Protein AF-A0A2H9L423-F1 (afdb_monomer)

pLDDT: mean 73.99, std 14.99, range [41.09, 90.88]

Secondary structure (DSSP, 8-state):
---TTTTHHHHHHHHHHHH-GGG--S-HHHHHHHHHH---TTTHHHHTS-HHHHHHHHHHHHHHHHHHHTT--

Solvent-accessible surface area (backbone atoms only — not comparable to full-atom values): 4231 Å² total; per-residue (Å²): 134,81,81,84,65,62,62,62,48,46,51,54,27,50,50,47,48,69,77,43,51,88,65,52,44,74,45,51,64,61,22,42,53,34,59,74,67,45,81,45,95,87,53,40,86,62,49,75,80,33,69,67,58,41,54,50,30,16,52,48,35,20,54,48,42,49,55,52,58,63,65,80,105

Radius of gyration: 11.79 Å; Cα contacts (8 Å, |Δi|>4): 58; chains: 1; bounding box: 32×19×33 Å

Foldseek 3Di:
DDPPVPPVLLVVLVVCCVVCVVQADLDLVSQLVSLQPDPDVPPNVPVVPPPPSSSSSSVSNNVVRVVVVVVVD

Nearest PDB structures (foldseek):
  7zai-assembly1_S  TM=8.542E-01  e=7.361E-03  Pyrococcus abyssi GE5
  6tmf-assembly1_T  TM=8.509E-01  e=9.778E-03  Thermococcus celer Vu 13 = JCM 8558
  2khm-assembly1_B  TM=4.008E-01  e=7.524E+00  Araneus diadematus

Sequence (73 aa):
MGRMKGKHTRSVAKELVMQHPENFSEKFDDNKDAIANVKMPNGAKMLNGMKDERNMLAGEITNQMKRRNKKED

Structure (mmCIF, N/CA/C/O backbone):
data_AF-A0A2H9L423-F1
#
_entry.id   AF-A0A2H9L423-F1
#
loop_
_atom_site.group_PDB
_atom_site.id
_atom_site.type_symbol
_atom_site.label_atom_id
_atom_site.label_alt_id
_atom_site.label_comp_id
_atom_site.label_asym_id
_atom_site.label_entity_id
_atom_site.label_seq_id
_atom_site.pdbx_PDB_ins_code
_atom_site.Cartn_x
_atom_site.Cartn_y
_atom_site.Cartn_z
_atom_site.occupancy
_atom_site.B_iso_or_equiv
_atom_site.auth_seq_id
_atom_site.auth_comp_id
_atom_site.auth_asym_id
_atom_site.auth_atom_id
_atom_site.pdbx_PDB_model_num
ATOM 1 N N . MET A 1 1 ? 20.577 -1.261 8.062 1.00 41.09 1 MET A N 1
ATOM 2 C CA . MET A 1 1 ? 20.520 -0.616 6.729 1.00 41.09 1 MET A CA 1
ATOM 3 C C . MET A 1 1 ? 19.375 0.390 6.728 1.00 41.09 1 MET A C 1
ATOM 5 O O . MET A 1 1 ? 18.228 -0.008 6.888 1.00 41.09 1 MET A O 1
ATOM 9 N N . GLY A 1 2 ? 19.679 1.690 6.683 1.00 48.22 2 GLY A N 1
ATOM 10 C CA . GLY A 1 2 ? 18.673 2.754 6.767 1.00 48.22 2 GLY A CA 1
ATOM 11 C C . GLY A 1 2 ? 17.822 2.827 5.499 1.00 48.22 2 GLY A C 1
ATOM 12 O O . GLY A 1 2 ? 18.364 2.836 4.398 1.00 48.22 2 GLY A O 1
ATOM 13 N N . ARG A 1 3 ? 16.491 2.898 5.645 1.00 57.31 3 ARG A N 1
ATOM 14 C CA . ARG A 1 3 ? 15.526 3.160 4.558 1.00 57.31 3 ARG A CA 1
ATOM 15 C C . ARG A 1 3 ? 15.676 4.605 4.050 1.00 57.31 3 ARG A C 1
ATOM 17 O O . ARG A 1 3 ? 14.796 5.442 4.219 1.00 57.31 3 ARG A O 1
ATOM 24 N N . MET A 1 4 ? 16.818 4.928 3.450 1.00 53.62 4 MET A N 1
ATOM 25 C CA . MET A 1 4 ? 17.147 6.267 2.959 1.00 53.62 4 MET A CA 1
ATOM 26 C C . MET A 1 4 ? 16.744 6.412 1.479 1.00 53.62 4 MET A C 1
ATOM 28 O O . MET A 1 4 ? 17.561 6.657 0.606 1.00 53.62 4 MET A O 1
ATOM 32 N N . LYS A 1 5 ? 15.448 6.231 1.194 1.00 56.31 5 LYS A N 1
ATOM 33 C CA . LYS A 1 5 ? 14.781 6.641 -0.066 1.00 56.31 5 LYS A CA 1
ATOM 34 C C . LYS A 1 5 ? 13.409 7.302 0.211 1.00 56.31 5 LYS A C 1
ATOM 36 O O . LYS A 1 5 ? 12.567 7.451 -0.665 1.00 56.31 5 LYS A O 1
ATOM 41 N N . GLY A 1 6 ? 13.178 7.710 1.465 1.00 61.88 6 GLY A N 1
ATOM 42 C CA . GLY A 1 6 ? 11.846 7.867 2.068 1.00 61.88 6 GLY A CA 1
ATOM 43 C C . GLY A 1 6 ? 11.069 9.165 1.817 1.00 61.88 6 GLY A C 1
ATOM 44 O O . GLY A 1 6 ? 10.013 9.328 2.418 1.00 61.88 6 GLY A O 1
ATOM 45 N N . LYS A 1 7 ? 11.536 10.103 0.979 1.00 68.88 7 LYS A N 1
ATOM 46 C CA . LYS A 1 7 ? 10.755 11.327 0.682 1.00 68.88 7 LYS A CA 1
ATOM 47 C C . LYS A 1 7 ? 9.839 11.152 -0.527 1.00 68.88 7 LYS A C 1
ATOM 49 O O . LYS A 1 7 ? 8.651 11.441 -0.426 1.00 68.88 7 LYS A O 1
ATOM 54 N N . HIS A 1 8 ? 10.368 10.632 -1.635 1.00 74.19 8 HIS A N 1
ATOM 55 C CA . HIS A 1 8 ? 9.593 10.468 -2.865 1.00 74.19 8 HIS A CA 1
ATOM 56 C C . HIS A 1 8 ? 8.516 9.387 -2.711 1.00 74.19 8 HIS A C 1
ATOM 58 O O . HIS A 1 8 ? 7.339 9.680 -2.887 1.00 74.19 8 HIS A O 1
ATOM 64 N N . THR A 1 9 ? 8.887 8.190 -2.241 1.00 78.31 9 THR A N 1
ATOM 65 C CA . THR A 1 9 ? 7.951 7.086 -1.956 1.00 78.31 9 THR A CA 1
ATOM 66 C C . THR A 1 9 ? 6.822 7.519 -1.022 1.00 78.31 9 THR A C 1
ATOM 68 O O . THR A 1 9 ? 5.665 7.197 -1.260 1.00 78.31 9 THR A O 1
ATOM 71 N N . ARG A 1 10 ? 7.138 8.302 0.017 1.00 81.88 10 ARG A N 1
ATOM 72 C CA . ARG A 1 10 ? 6.144 8.797 0.974 1.00 81.88 10 ARG A CA 1
ATOM 73 C C . ARG A 1 10 ? 5.215 9.843 0.361 1.00 81.88 10 ARG A C 1
ATOM 75 O O . ARG A 1 10 ? 4.023 9.826 0.654 1.00 81.88 10 ARG A O 1
ATOM 82 N N . SER A 1 11 ? 5.746 10.733 -0.478 1.00 82.69 11 SER A N 1
ATOM 83 C CA . SER A 1 11 ? 4.946 11.724 -1.204 1.00 82.69 11 SER A CA 1
ATOM 84 C C . SER A 1 11 ? 3.975 11.041 -2.164 1.00 82.69 11 SER A C 1
ATOM 86 O O . SER A 1 11 ? 2.779 11.297 -2.096 1.00 82.69 11 SER A O 1
ATOM 88 N N . VAL A 1 12 ? 4.470 10.098 -2.971 1.00 82.00 12 VAL A N 1
ATO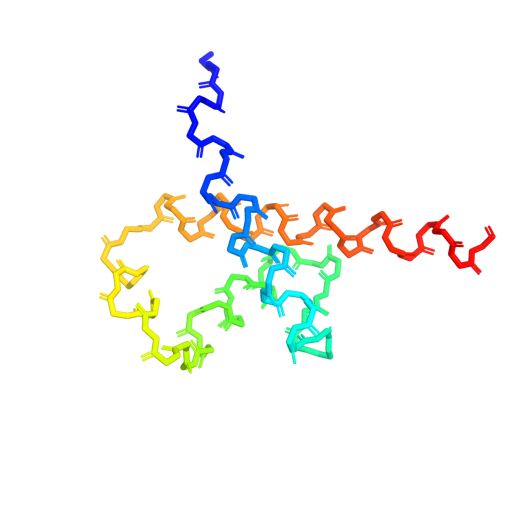M 89 C CA . VAL A 1 12 ? 3.658 9.324 -3.921 1.00 82.00 12 VAL A CA 1
ATOM 90 C C . VAL A 1 12 ? 2.618 8.470 -3.193 1.00 82.00 12 VAL A C 1
ATOM 92 O O . VAL A 1 12 ? 1.452 8.475 -3.569 1.00 82.00 12 VAL A O 1
ATOM 95 N N . ALA A 1 13 ? 2.998 7.783 -2.110 1.00 83.56 13 ALA A N 1
ATOM 96 C CA . ALA A 1 13 ? 2.061 7.004 -1.298 1.00 83.56 13 ALA A CA 1
ATOM 97 C C . ALA A 1 13 ? 0.954 7.880 -0.692 1.00 83.56 13 ALA A C 1
ATOM 99 O O . ALA A 1 13 ? -0.203 7.472 -0.655 1.00 83.56 13 ALA A O 1
ATOM 100 N N . LYS A 1 14 ? 1.291 9.090 -0.226 1.0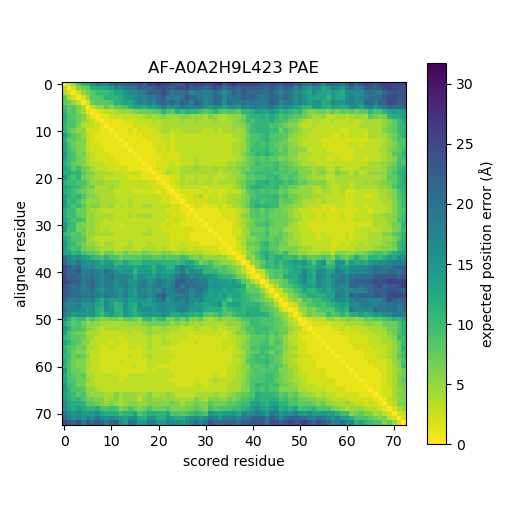0 85.69 14 LYS A N 1
ATOM 101 C CA . LYS A 1 14 ? 0.299 10.041 0.289 1.00 85.69 14 LYS A CA 1
ATOM 102 C C . LYS A 1 14 ? -0.655 10.489 -0.812 1.00 85.69 14 LYS A C 1
ATOM 104 O O . LYS A 1 14 ? -1.858 10.492 -0.595 1.00 85.69 14 LYS A O 1
ATOM 109 N N . GLU A 1 15 ? -0.121 10.848 -1.972 1.00 84.69 15 GLU A N 1
ATOM 110 C CA . GLU A 1 15 ? -0.914 11.307 -3.109 1.00 84.69 15 GLU A CA 1
ATOM 111 C C . GLU A 1 15 ? -1.880 10.220 -3.598 1.00 84.69 15 GLU A C 1
ATOM 113 O O . GLU A 1 15 ? -3.064 10.489 -3.767 1.00 84.69 15 GLU A O 1
ATOM 118 N N . LEU A 1 16 ? -1.413 8.972 -3.687 1.00 83.06 16 LEU A N 1
ATOM 119 C CA . LEU A 1 16 ? -2.236 7.805 -4.006 1.00 83.06 16 LEU A CA 1
ATOM 120 C C . LEU A 1 16 ? -3.399 7.607 -3.035 1.00 83.06 16 LEU A C 1
ATOM 122 O O . LEU A 1 16 ? -4.542 7.478 -3.460 1.00 83.06 16 LEU A O 1
ATOM 126 N N . VAL A 1 17 ? -3.112 7.591 -1.733 1.00 85.19 17 VAL A N 1
ATOM 127 C CA . VAL A 1 17 ? -4.139 7.406 -0.697 1.00 85.19 17 VAL A CA 1
ATOM 128 C C . VAL A 1 17 ? -5.121 8.579 -0.667 1.00 85.19 17 VAL A C 1
ATOM 130 O O . VAL A 1 17 ? -6.277 8.401 -0.295 1.00 85.19 17 VAL A O 1
ATOM 133 N N . MET A 1 18 ? -4.686 9.783 -1.048 1.00 83.31 18 MET A N 1
ATOM 134 C CA . MET A 1 18 ? -5.574 10.941 -1.170 1.00 83.31 18 MET A CA 1
ATOM 135 C C . MET A 1 18 ? -6.461 10.875 -2.418 1.00 83.31 18 MET A C 1
ATOM 137 O O . MET A 1 18 ? -7.621 11.258 -2.326 1.00 83.31 18 MET A O 1
ATOM 141 N N . GLN A 1 19 ? -5.938 10.410 -3.556 1.00 82.62 19 GLN A N 1
ATOM 142 C CA . GLN A 1 19 ? -6.688 10.326 -4.816 1.00 82.62 19 GLN A CA 1
ATOM 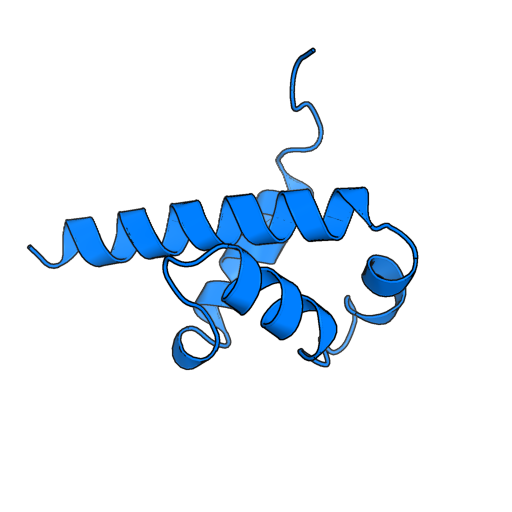143 C C . GLN A 1 19 ? -7.636 9.122 -4.871 1.00 82.62 19 GLN A C 1
ATOM 145 O O . GLN A 1 19 ? -8.719 9.235 -5.435 1.00 82.62 19 GLN A O 1
ATOM 150 N N . HIS A 1 20 ? -7.236 7.988 -4.291 1.00 82.44 20 HIS A N 1
ATOM 151 C CA . HIS A 1 20 ? -7.976 6.725 -4.345 1.00 82.44 20 HIS A CA 1
ATOM 152 C C . HIS A 1 20 ? -7.998 6.018 -2.982 1.00 82.44 20 HIS A C 1
ATOM 154 O O . HIS A 1 20 ? -7.466 4.911 -2.858 1.00 82.44 20 HIS A O 1
ATOM 160 N N . PRO A 1 21 ? -8.563 6.634 -1.928 1.00 80.25 21 PRO A N 1
ATOM 161 C CA . PRO A 1 21 ? -8.591 6.028 -0.600 1.00 80.25 21 PRO A CA 1
ATOM 162 C C . PRO A 1 21 ? -9.337 4.688 -0.574 1.00 80.25 21 PRO A C 1
ATOM 164 O O . PRO A 1 21 ? -8.919 3.800 0.162 1.00 80.25 21 PRO A O 1
ATOM 167 N N . GLU A 1 22 ? -10.385 4.515 -1.388 1.00 83.69 22 GLU A N 1
ATOM 168 C CA . GLU A 1 22 ? -11.164 3.268 -1.447 1.00 83.69 22 GLU A CA 1
ATOM 169 C C . GLU A 1 22 ? -10.409 2.064 -2.029 1.00 83.69 22 GLU A C 1
ATOM 171 O O . GLU A 1 22 ? -10.785 0.923 -1.770 1.00 83.69 22 GLU A O 1
ATOM 176 N N . ASN A 1 23 ? -9.334 2.295 -2.788 1.00 82.50 23 ASN A N 1
ATOM 177 C CA . ASN A 1 23 ? -8.557 1.221 -3.415 1.00 82.50 23 ASN A CA 1
ATOM 178 C C . ASN A 1 23 ? -7.447 0.672 -2.509 1.00 82.50 23 ASN A C 1
ATOM 180 O O . ASN A 1 23 ? -6.741 -0.258 -2.902 1.00 82.50 23 ASN A O 1
ATOM 184 N N . PHE A 1 24 ? -7.261 1.253 -1.322 1.00 86.81 24 PHE A N 1
ATOM 185 C CA . PHE A 1 24 ? -6.217 0.856 -0.386 1.00 86.81 24 PHE A CA 1
ATOM 186 C C . PHE A 1 24 ? -6.801 0.309 0.917 1.00 86.81 24 PHE A C 1
ATOM 188 O O . PHE A 1 24 ? -7.913 0.624 1.327 1.00 86.81 24 PHE A O 1
ATOM 195 N N . SER A 1 25 ? -6.020 -0.541 1.573 1.00 87.38 25 SER A N 1
ATOM 196 C CA . SER A 1 25 ? -6.403 -1.320 2.748 1.00 87.38 25 SER A CA 1
ATOM 197 C C . SER A 1 25 ? -5.301 -1.255 3.810 1.00 87.38 25 SER A C 1
ATOM 199 O O . SER A 1 25 ? -4.195 -0.758 3.586 1.00 87.38 25 SER A O 1
ATOM 201 N N . GLU A 1 26 ? -5.571 -1.782 5.000 1.00 87.50 26 GLU A N 1
ATOM 202 C CA . GLU A 1 26 ? -4.554 -2.002 6.035 1.00 87.50 26 GLU A CA 1
ATOM 203 C C . GLU A 1 26 ? -3.712 -3.268 5.780 1.00 87.50 26 GLU A C 1
ATOM 205 O O . GLU A 1 26 ? -2.782 -3.565 6.541 1.00 87.50 26 GLU A O 1
ATOM 210 N N . LYS A 1 27 ? -4.020 -4.013 4.710 1.00 89.38 27 LYS A N 1
ATOM 211 C CA . LYS A 1 27 ? -3.298 -5.213 4.277 1.00 89.38 27 LYS A CA 1
ATOM 212 C C . LYS A 1 27 ? -2.255 -4.891 3.208 1.00 89.38 27 LYS A C 1
ATOM 214 O O . LYS A 1 27 ? -2.513 -4.189 2.235 1.00 89.38 27 LYS A O 1
ATOM 219 N N . PHE A 1 28 ? -1.059 -5.445 3.390 1.00 87.31 28 PHE A N 1
ATOM 220 C CA . PHE A 1 28 ? 0.084 -5.184 2.515 1.00 87.31 28 PHE A CA 1
ATOM 221 C C . PHE A 1 28 ? -0.100 -5.751 1.102 1.00 87.31 28 PHE A C 1
ATOM 223 O O . PHE A 1 28 ? 0.201 -5.058 0.132 1.00 87.31 28 PHE A O 1
ATOM 230 N N . ASP A 1 29 ? -0.582 -6.991 0.981 1.00 87.56 29 ASP A N 1
ATOM 231 C CA . ASP A 1 29 ? -0.746 -7.652 -0.318 1.00 87.56 29 ASP A CA 1
ATOM 232 C C . ASP A 1 29 ? -1.823 -6.982 -1.174 1.00 87.56 29 ASP A C 1
ATOM 234 O O . ASP A 1 29 ? -1.538 -6.652 -2.323 1.00 87.56 29 ASP A O 1
ATOM 238 N N . ASP A 1 30 ? -2.973 -6.644 -0.582 1.00 87.31 30 ASP A N 1
ATOM 239 C CA . ASP A 1 30 ? -4.033 -5.871 -1.244 1.00 87.31 30 ASP A CA 1
ATOM 240 C C . ASP A 1 30 ? -3.478 -4.561 -1.826 1.00 87.31 30 ASP A C 1
ATOM 242 O O . ASP A 1 30 ? -3.702 -4.234 -2.989 1.00 87.31 30 ASP A O 1
ATOM 246 N N . ASN A 1 31 ? -2.672 -3.834 -1.043 1.00 86.62 31 ASN A N 1
ATOM 247 C CA . ASN A 1 31 ? -2.054 -2.586 -1.489 1.00 86.62 31 ASN A CA 1
ATOM 248 C C . ASN A 1 31 ? -1.031 -2.805 -2.605 1.00 86.62 31 ASN A C 1
ATOM 250 O O . ASN A 1 31 ? -0.917 -1.984 -3.511 1.00 86.62 31 ASN A O 1
ATOM 254 N N . LYS A 1 32 ? -0.259 -3.892 -2.550 1.00 84.94 32 LYS A N 1
ATOM 255 C CA . LYS A 1 32 ? 0.748 -4.225 -3.565 1.00 84.94 32 LYS A CA 1
ATOM 256 C C . LYS A 1 32 ? 0.093 -4.523 -4.914 1.00 84.94 32 LYS A C 1
ATOM 258 O O . LYS A 1 32 ? 0.594 -4.056 -5.941 1.00 84.94 32 LYS A O 1
ATOM 263 N N . ASP A 1 33 ? -1.022 -5.246 -4.898 1.00 84.62 33 ASP A N 1
ATOM 264 C CA . ASP A 1 33 ? -1.808 -5.553 -6.092 1.00 84.62 33 ASP A CA 1
ATOM 265 C C . ASP A 1 33 ? -2.564 -4.319 -6.589 1.00 84.62 33 ASP A C 1
ATOM 267 O O . ASP A 1 33 ? -2.572 -4.054 -7.793 1.00 84.62 33 ASP A O 1
ATOM 271 N N . ALA A 1 34 ? -3.099 -3.493 -5.686 1.00 82.31 34 ALA A N 1
ATOM 272 C CA . ALA A 1 34 ? -3.679 -2.202 -6.039 1.00 82.31 34 ALA A CA 1
ATOM 273 C C . ALA A 1 34 ? -2.644 -1.306 -6.735 1.00 82.31 34 ALA A C 1
ATOM 275 O O . ALA A 1 34 ? -2.901 -0.825 -7.828 1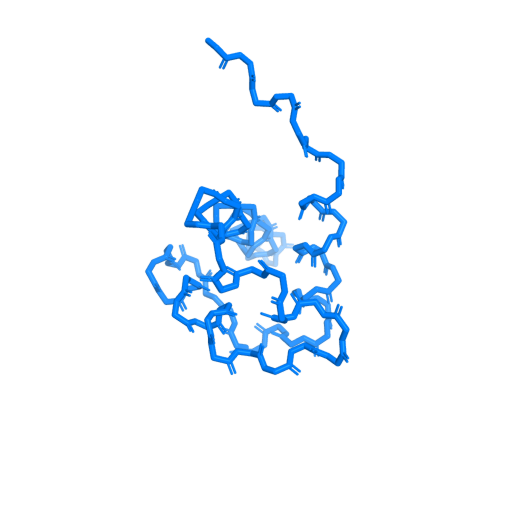.00 82.31 34 ALA A O 1
ATOM 276 N N . ILE A 1 35 ? -1.429 -1.154 -6.196 1.00 80.81 35 ILE A N 1
ATOM 277 C CA . ILE A 1 35 ? -0.362 -0.357 -6.835 1.00 80.81 35 ILE A CA 1
ATOM 278 C C . ILE A 1 35 ? -0.005 -0.898 -8.227 1.00 80.81 35 ILE A C 1
ATOM 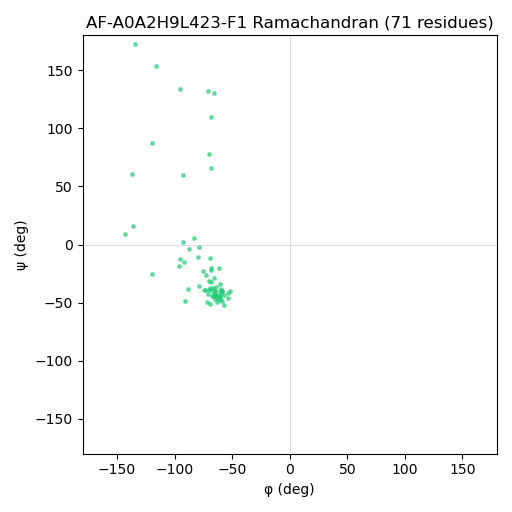280 O O . ILE A 1 35 ? 0.276 -0.115 -9.133 1.00 80.81 35 ILE A O 1
ATOM 284 N N . ALA A 1 36 ? 0.006 -2.222 -8.406 1.00 78.56 36 ALA A N 1
ATOM 285 C CA . ALA A 1 36 ? 0.290 -2.836 -9.701 1.00 78.56 36 ALA A CA 1
ATOM 286 C C . ALA A 1 36 ? -0.820 -2.577 -10.737 1.00 78.56 36 ALA A C 1
ATOM 288 O O . ALA A 1 36 ? -0.523 -2.463 -11.926 1.00 78.56 36 ALA A O 1
ATOM 289 N N . ASN A 1 37 ? -2.073 -2.467 -10.287 1.00 71.94 37 ASN A N 1
ATOM 290 C CA . ASN A 1 37 ? -3.248 -2.275 -11.139 1.00 71.94 37 ASN A CA 1
ATOM 291 C C . ASN A 1 37 ? -3.682 -0.807 -11.289 1.00 71.94 37 ASN A C 1
ATOM 293 O O . ASN A 1 37 ? -4.389 -0.468 -12.239 1.00 71.94 37 ASN A O 1
ATOM 297 N N . VAL A 1 38 ? -3.254 0.085 -10.394 1.00 68.62 38 VAL A N 1
ATOM 298 C CA . VAL A 1 38 ? -3.547 1.517 -10.474 1.00 68.62 38 VAL A CA 1
ATOM 299 C C . VAL A 1 38 ? -2.804 2.093 -11.678 1.00 68.62 38 VAL A C 1
ATOM 301 O O . VAL A 1 38 ? -1.579 2.246 -11.689 1.00 68.62 38 VAL A O 1
ATOM 304 N N . LYS A 1 39 ? -3.567 2.460 -12.712 1.00 55.28 39 LYS A N 1
ATOM 305 C CA . LYS A 1 39 ? -3.079 3.263 -13.838 1.00 55.28 39 LYS A CA 1
ATOM 306 C C . LYS A 1 39 ? -2.813 4.689 -13.360 1.00 55.28 39 LYS A C 1
ATOM 308 O O . LYS A 1 39 ? -3.604 5.590 -13.604 1.00 55.28 39 LYS A O 1
ATOM 313 N N . MET A 1 40 ? -1.696 4.909 -12.672 1.00 54.03 40 MET A N 1
ATOM 314 C CA . MET A 1 40 ? -1.271 6.273 -12.376 1.00 54.03 40 MET A CA 1
ATOM 315 C C . MET A 1 40 ? -0.914 6.999 -13.677 1.00 54.03 40 MET A C 1
ATOM 317 O O . MET A 1 40 ? -0.105 6.461 -14.441 1.00 54.03 40 MET A O 1
ATOM 321 N N . PRO A 1 41 ? -1.439 8.218 -13.910 1.00 45.31 41 PRO A N 1
ATOM 322 C CA . PRO A 1 41 ? -1.291 8.924 -15.180 1.00 45.31 41 PRO A CA 1
ATOM 323 C C . PRO A 1 41 ? 0.165 9.236 -15.558 1.00 45.31 41 PRO A C 1
ATOM 325 O O . PRO A 1 41 ? 0.435 9.389 -16.739 1.00 45.31 41 PRO A O 1
ATOM 328 N N . ASN A 1 42 ? 1.115 9.244 -14.611 1.00 44.03 42 ASN A N 1
ATOM 329 C CA . ASN A 1 42 ? 2.549 9.440 -14.894 1.00 44.03 42 ASN A CA 1
ATOM 330 C C . ASN A 1 42 ? 3.520 8.600 -14.025 1.00 44.03 42 ASN A C 1
ATOM 332 O O . ASN A 1 42 ? 4.727 8.807 -14.092 1.00 44.03 42 ASN A O 1
ATOM 336 N N . GLY A 1 43 ? 3.037 7.641 -13.218 1.00 45.00 43 GLY A N 1
ATOM 337 C CA . GLY A 1 43 ? 3.877 6.896 -12.251 1.00 45.00 43 GLY A CA 1
ATOM 338 C C . GLY A 1 43 ? 3.952 5.376 -12.457 1.00 45.00 43 GLY A C 1
ATOM 339 O O . GLY A 1 43 ? 4.945 4.739 -12.101 1.00 45.00 43 GLY A O 1
ATOM 340 N N . ALA A 1 44 ? 2.934 4.772 -13.081 1.00 45.62 44 ALA A N 1
ATOM 341 C CA . ALA A 1 44 ? 2.824 3.313 -13.195 1.00 45.62 44 ALA A CA 1
ATOM 342 C C . ALA A 1 44 ? 3.832 2.699 -14.184 1.00 45.62 44 ALA A C 1
ATOM 344 O O . ALA A 1 44 ? 4.259 1.556 -14.014 1.00 45.62 44 ALA A O 1
ATOM 345 N N . LYS A 1 45 ? 4.287 3.472 -15.181 1.00 45.50 45 LYS A N 1
ATOM 346 C CA . LYS A 1 45 ? 5.297 3.006 -16.145 1.00 45.50 45 LYS A CA 1
ATOM 347 C C . LYS A 1 45 ? 6.686 2.813 -15.510 1.00 45.50 45 LYS A C 1
ATOM 349 O O . LYS A 1 45 ? 7.466 2.029 -16.036 1.00 45.50 45 LYS A O 1
ATOM 354 N N . MET A 1 46 ? 6.974 3.458 -14.370 1.00 49.81 46 MET A N 1
ATOM 355 C CA . MET A 1 46 ? 8.234 3.290 -13.623 1.00 49.81 46 MET A CA 1
ATOM 356 C C . MET A 1 46 ? 8.187 2.138 -12.603 1.00 49.81 46 MET A C 1
ATOM 358 O O . MET A 1 46 ? 9.151 1.385 -12.476 1.00 49.81 46 MET A O 1
ATOM 362 N N . LEU A 1 47 ? 7.059 1.934 -11.913 1.00 53.88 47 LEU A N 1
ATOM 363 C CA . LEU A 1 47 ? 6.955 0.975 -10.798 1.00 53.88 47 LEU A CA 1
ATOM 364 C C . LEU A 1 47 ? 6.789 -0.492 -11.227 1.00 53.88 47 LEU A C 1
ATOM 366 O O . LEU A 1 47 ? 6.898 -1.401 -10.395 1.00 53.88 47 LEU A O 1
ATOM 370 N N . ASN A 1 48 ? 6.532 -0.759 -12.513 1.00 51.38 48 ASN A N 1
ATOM 371 C CA . ASN A 1 48 ? 6.451 -2.138 -12.994 1.00 51.38 48 ASN A CA 1
ATOM 372 C C . ASN A 1 48 ? 7.831 -2.812 -13.126 1.00 51.38 48 ASN A C 1
ATOM 374 O O . ASN A 1 48 ? 7.921 -4.030 -13.027 1.00 51.38 48 ASN A O 1
ATOM 378 N N . GLY A 1 49 ? 8.905 -2.021 -13.260 1.00 57.09 49 GLY A N 1
ATOM 379 C CA . GLY A 1 49 ? 10.284 -2.513 -13.357 1.00 57.09 49 GLY A CA 1
ATOM 380 C C . GLY A 1 49 ? 11.041 -2.613 -12.026 1.00 57.09 49 GLY A C 1
ATOM 381 O O . GLY A 1 49 ? 12.065 -3.286 -11.967 1.00 57.09 49 GLY A O 1
ATOM 382 N N . MET A 1 50 ? 10.558 -1.983 -10.947 1.00 65.50 50 MET A N 1
ATOM 383 C CA . MET A 1 50 ? 11.265 -1.930 -9.658 1.00 65.50 50 MET A CA 1
ATOM 384 C C . MET A 1 50 ? 10.440 -2.567 -8.530 1.00 65.50 50 MET A C 1
ATOM 386 O O . MET A 1 5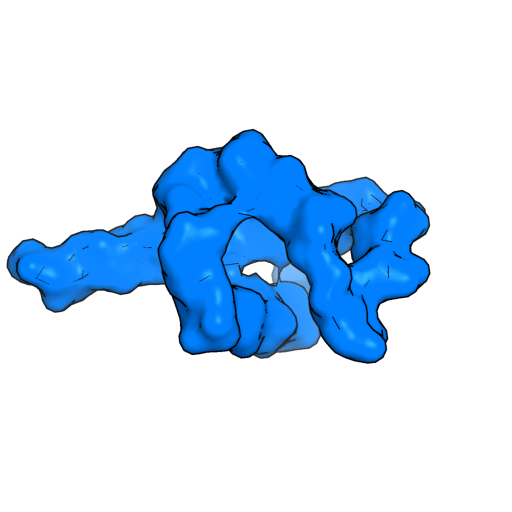0 ? 9.708 -1.898 -7.798 1.00 65.50 50 MET A O 1
ATOM 390 N N . LYS A 1 51 ? 10.584 -3.893 -8.373 1.00 72.25 51 LYS A N 1
ATOM 391 C CA . LYS A 1 51 ? 9.926 -4.710 -7.328 1.00 72.25 51 LYS A CA 1
ATOM 392 C C . LYS A 1 51 ? 10.136 -4.143 -5.916 1.00 72.25 51 LYS A C 1
ATOM 394 O O . LYS A 1 51 ? 9.200 -4.120 -5.117 1.00 72.25 51 LYS A O 1
ATOM 399 N N . ASP A 1 52 ? 11.336 -3.644 -5.628 1.00 78.62 52 ASP A N 1
ATOM 400 C CA . ASP A 1 52 ? 11.673 -3.067 -4.323 1.00 78.62 52 ASP A CA 1
ATOM 401 C C . ASP A 1 52 ? 10.918 -1.766 -4.045 1.00 78.62 52 ASP A C 1
ATOM 403 O O . ASP A 1 52 ? 10.437 -1.556 -2.931 1.00 78.62 52 ASP A O 1
ATOM 407 N N . GLU A 1 53 ? 10.741 -0.916 -5.058 1.00 76.19 53 GLU A N 1
ATOM 408 C CA . GLU A 1 53 ? 10.005 0.340 -4.906 1.00 76.19 53 GLU A CA 1
ATOM 409 C C . GLU A 1 53 ? 8.513 0.090 -4.697 1.00 76.19 53 GLU A C 1
ATOM 411 O O . GLU A 1 53 ? 7.915 0.733 -3.836 1.00 76.19 53 GLU A O 1
ATOM 416 N N . ARG A 1 54 ? 7.932 -0.909 -5.377 1.00 79.94 54 ARG A N 1
ATOM 417 C CA . ARG A 1 54 ? 6.544 -1.337 -5.133 1.00 79.94 54 ARG A CA 1
ATOM 418 C C . ARG A 1 54 ? 6.343 -1.820 -3.698 1.00 79.94 54 ARG A C 1
ATOM 420 O O . ARG A 1 54 ? 5.385 -1.411 -3.049 1.00 79.94 54 ARG A O 1
ATOM 427 N N . ASN A 1 55 ? 7.260 -2.641 -3.187 1.00 85.56 55 ASN A N 1
ATOM 428 C CA . ASN A 1 55 ? 7.194 -3.137 -1.811 1.00 85.56 55 ASN A CA 1
ATOM 429 C C . ASN A 1 55 ? 7.336 -2.002 -0.786 1.00 85.56 55 ASN A C 1
ATOM 431 O O . ASN A 1 55 ? 6.635 -1.984 0.225 1.00 85.56 55 ASN A O 1
ATOM 435 N N . MET A 1 56 ? 8.221 -1.034 -1.041 1.00 84.25 56 MET A N 1
ATOM 436 C CA . MET A 1 56 ? 8.347 0.146 -0.184 1.00 84.25 56 MET A CA 1
ATOM 437 C C . MET A 1 56 ? 7.075 1.000 -0.205 1.00 84.25 56 MET A C 1
ATOM 439 O O . MET A 1 56 ? 6.610 1.417 0.855 1.00 84.25 56 MET A O 1
ATOM 443 N N . LEU A 1 57 ? 6.493 1.222 -1.386 1.00 85.38 57 LEU A N 1
ATOM 444 C CA . LEU A 1 57 ? 5.269 2.002 -1.554 1.00 85.38 57 LEU A CA 1
ATOM 445 C C . LEU A 1 57 ? 4.084 1.332 -0.843 1.00 85.38 57 LEU A C 1
ATOM 447 O O . LEU A 1 57 ? 3.392 1.990 -0.072 1.00 85.38 57 LEU A O 1
ATOM 451 N N . ALA A 1 58 ? 3.909 0.018 -1.015 1.00 87.69 58 ALA A N 1
ATOM 452 C CA . ALA A 1 58 ? 2.866 -0.758 -0.340 1.00 87.69 58 ALA A CA 1
ATOM 453 C C . ALA A 1 58 ? 2.990 -0.674 1.191 1.00 87.69 58 ALA A C 1
ATOM 455 O O . ALA A 1 58 ? 1.990 -0.517 1.896 1.00 87.69 58 ALA A O 1
ATOM 456 N N . GLY A 1 59 ? 4.219 -0.707 1.718 1.00 89.56 59 GLY A N 1
ATOM 457 C CA . GLY A 1 59 ? 4.482 -0.538 3.147 1.00 89.56 59 GLY A CA 1
ATOM 458 C C . GLY A 1 59 ? 4.105 0.854 3.663 1.00 89.56 59 GLY A C 1
ATOM 459 O O . GLY A 1 59 ? 3.459 0.972 4.705 1.00 89.56 59 GLY A O 1
ATOM 460 N N . GLU A 1 60 ? 4.456 1.909 2.923 1.00 89.00 60 GLU A N 1
ATOM 461 C CA . GLU A 1 60 ? 4.093 3.286 3.282 1.00 89.00 60 GLU A CA 1
ATOM 462 C C . GLU A 1 60 ? 2.579 3.527 3.218 1.00 89.00 60 GLU A C 1
ATOM 464 O O . GLU A 1 60 ? 2.029 4.141 4.132 1.00 89.00 60 GLU A O 1
ATOM 469 N N . ILE A 1 61 ? 1.892 3.008 2.195 1.00 88.31 61 ILE A N 1
ATOM 470 C CA . ILE A 1 61 ? 0.427 3.086 2.077 1.00 88.31 61 ILE A CA 1
ATOM 471 C C . ILE A 1 61 ? -0.240 2.383 3.260 1.00 88.31 61 ILE A C 1
ATOM 473 O O . ILE A 1 61 ? -1.079 2.977 3.933 1.00 88.31 61 ILE A O 1
ATOM 477 N N . THR A 1 62 ? 0.202 1.166 3.585 1.00 90.88 62 THR A N 1
ATOM 478 C CA . THR A 1 62 ? -0.316 0.399 4.728 1.00 90.88 62 THR A CA 1
ATOM 479 C C . THR A 1 62 ? -0.168 1.178 6.039 1.00 90.88 62 THR A C 1
ATOM 481 O O . THR A 1 62 ? -1.096 1.246 6.845 1.00 90.88 62 THR A O 1
ATOM 484 N N . ASN A 1 63 ? 0.989 1.814 6.250 1.00 88.56 63 ASN A N 1
ATOM 485 C CA . ASN A 1 63 ? 1.226 2.657 7.421 1.00 88.56 63 ASN A CA 1
ATOM 486 C C . ASN A 1 63 ? 0.314 3.891 7.450 1.00 88.56 63 ASN A C 1
ATOM 488 O O . ASN A 1 63 ? -0.100 4.309 8.532 1.00 88.56 63 ASN A O 1
ATOM 492 N N . GLN A 1 64 ? 0.009 4.491 6.298 1.00 85.56 64 GLN A N 1
ATOM 493 C CA . GLN A 1 64 ? -0.916 5.622 6.229 1.00 85.56 64 GLN A CA 1
ATOM 494 C C . GLN A 1 64 ? -2.362 5.210 6.494 1.00 85.56 64 GLN A C 1
ATOM 496 O O . GLN A 1 64 ? -3.017 5.888 7.282 1.00 85.56 64 GLN A O 1
ATOM 501 N N . MET A 1 65 ? -2.827 4.092 5.932 1.00 86.44 65 MET A N 1
ATOM 502 C CA . MET A 1 65 ? -4.179 3.579 6.182 1.00 86.44 65 MET A CA 1
ATOM 503 C C . MET A 1 65 ? -4.384 3.256 7.664 1.00 86.44 65 MET A C 1
ATOM 505 O O . MET A 1 65 ? -5.320 3.768 8.269 1.00 86.44 65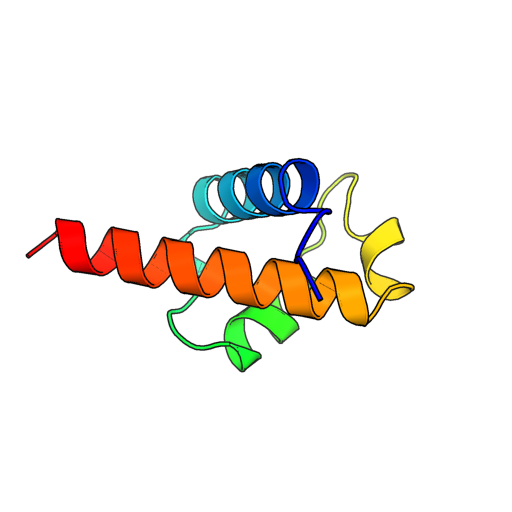 MET A O 1
ATOM 509 N N . LYS A 1 66 ? -3.426 2.568 8.300 1.00 86.56 66 LYS A N 1
ATOM 510 C CA . LYS A 1 66 ? -3.459 2.301 9.751 1.00 86.56 66 LYS A CA 1
ATOM 511 C C . LYS A 1 66 ? -3.500 3.570 10.601 1.00 86.56 66 LYS A C 1
ATOM 513 O O . LYS A 1 66 ? -4.186 3.634 11.615 1.00 86.56 66 LYS A O 1
ATOM 518 N N . ARG A 1 67 ? -2.741 4.603 10.214 1.00 83.69 67 ARG A N 1
ATOM 519 C CA . ARG A 1 67 ? -2.739 5.900 10.918 1.00 83.69 67 ARG A CA 1
ATOM 520 C C . ARG A 1 67 ? -4.032 6.681 10.724 1.00 83.69 67 ARG A C 1
ATOM 522 O O . ARG A 1 67 ? -4.373 7.464 11.603 1.00 83.69 67 ARG A O 1
ATOM 529 N N . ARG A 1 68 ? -4.685 6.522 9.573 1.00 79.56 68 ARG A N 1
ATOM 530 C CA . ARG A 1 68 ? -5.969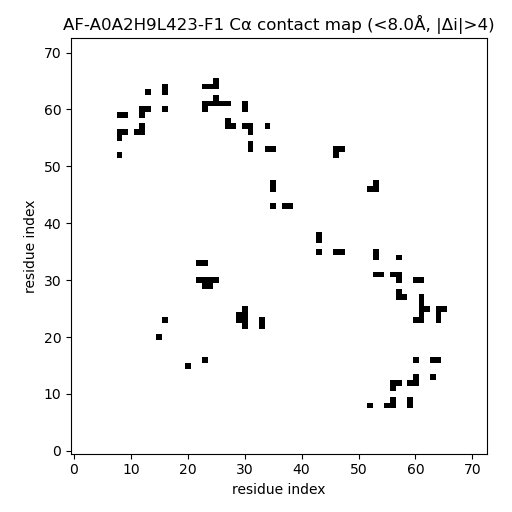 7.150 9.267 1.00 79.56 68 ARG A CA 1
ATOM 531 C C . ARG A 1 68 ? -7.078 6.495 10.086 1.00 79.56 68 ARG A C 1
ATOM 533 O O . ARG A 1 68 ? -7.753 7.208 10.810 1.00 79.56 68 ARG A O 1
ATOM 540 N N . ASN A 1 69 ? -7.136 5.163 10.082 1.00 76.00 69 ASN A N 1
ATOM 541 C CA . ASN A 1 69 ? -8.114 4.386 10.846 1.00 76.00 69 ASN A CA 1
ATOM 542 C C . ASN A 1 69 ? -8.008 4.666 12.358 1.00 76.00 69 ASN A C 1
ATOM 544 O O . ASN A 1 69 ? -8.995 4.938 13.020 1.00 76.00 69 ASN A O 1
ATOM 548 N N . LYS A 1 70 ? -6.781 4.746 12.894 1.00 76.00 70 LYS A N 1
ATOM 549 C CA . LYS A 1 70 ? -6.538 5.057 14.316 1.00 76.00 70 LYS A CA 1
ATOM 550 C C . LYS A 1 70 ? -6.883 6.500 14.735 1.00 76.00 70 LYS A C 1
ATOM 552 O O . LYS A 1 70 ? -6.809 6.814 15.914 1.00 7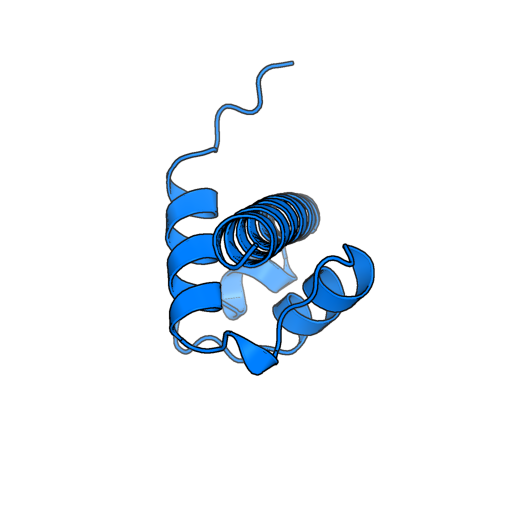6.00 70 LYS A O 1
ATOM 557 N N . LYS A 1 71 ? -7.140 7.414 13.795 1.00 63.03 71 LYS A N 1
ATOM 558 C CA . LYS A 1 71 ? -7.525 8.805 14.100 1.00 63.03 71 LYS A CA 1
ATOM 559 C C . LYS A 1 71 ? -9.038 9.026 14.095 1.00 63.03 71 LYS A C 1
ATOM 561 O O . LYS A 1 71 ? -9.454 10.104 14.503 1.00 63.03 71 LYS A O 1
ATOM 566 N N . GLU A 1 72 ? -9.810 8.065 13.592 1.00 54.28 72 GLU A N 1
ATOM 567 C CA . GLU A 1 72 ? -11.278 8.106 13.606 1.00 54.28 72 GLU A CA 1
ATOM 568 C C . GLU A 1 72 ? -11.881 7.406 14.842 1.00 54.28 72 GLU A C 1
ATOM 570 O O . GLU A 1 72 ? -13.101 7.394 14.974 1.00 54.28 72 GLU A O 1
ATOM 575 N N . ASP A 1 73 ? -11.037 6.904 15.756 1.00 46.69 73 ASP A N 1
ATOM 576 C CA . ASP A 1 73 ? -11.393 6.355 17.079 1.00 46.69 73 ASP A CA 1
ATOM 577 C C . ASP A 1 73 ? -11.075 7.352 18.211 1.00 46.69 73 ASP A C 1
ATOM 579 O O . ASP A 1 73 ? -9.948 7.916 18.205 1.00 46.69 73 ASP A O 1
#

Mean predicted aligned error: 7.78 Å